Protein AF-A0A6J8EQ24-F1 (afdb_monomer_lite)

Structure (mmCIF, N/CA/C/O backbone):
data_AF-A0A6J8EQ24-F1
#
_entry.id   AF-A0A6J8EQ24-F1
#
loop_
_atom_site.group_PDB
_atom_site.id
_atom_site.type_symbol
_atom_site.label_atom_id
_atom_site.label_alt_id
_atom_site.label_comp_id
_atom_site.label_asym_id
_atom_site.label_entity_id
_atom_site.label_seq_id
_atom_site.pdbx_PDB_ins_code
_atom_site.Cartn_x
_atom_site.Cartn_y
_atom_site.Cartn_z
_atom_site.occupancy
_atom_site.B_iso_or_equiv
_atom_site.auth_seq_id
_atom_site.auth_comp_id
_atom_site.auth_asym_id
_atom_site.auth_atom_id
_atom_site.pdbx_PDB_model_num
ATOM 1 N N . MET A 1 1 ? -4.920 -24.943 -20.871 1.00 33.19 1 MET A N 1
ATOM 2 C CA . MET A 1 1 ? -4.300 -25.636 -22.020 1.00 33.19 1 MET A CA 1
ATOM 3 C C . MET A 1 1 ? -2.841 -25.217 -22.071 1.00 33.19 1 MET A C 1
ATOM 5 O O . MET A 1 1 ? -2.585 -24.051 -22.321 1.00 33.19 1 MET A O 1
ATOM 9 N N . LEU A 1 2 ? -1.901 -26.105 -21.746 1.00 40.16 2 LEU A N 1
ATOM 10 C CA . LEU A 1 2 ? -0.465 -25.834 -21.884 1.00 40.16 2 LEU A CA 1
ATOM 11 C C . LEU A 1 2 ? -0.019 -26.474 -23.201 1.00 40.16 2 LEU A C 1
ATOM 13 O O . LEU A 1 2 ? 0.035 -27.698 -23.292 1.00 40.16 2 LEU A O 1
ATOM 17 N N . GLN A 1 3 ? 0.206 -25.668 -24.241 1.00 38.47 3 GLN A N 1
ATOM 18 C CA . GLN A 1 3 ? 0.795 -26.163 -25.488 1.00 38.47 3 GLN A CA 1
ATOM 19 C C . GLN A 1 3 ? 2.318 -26.319 -25.328 1.00 38.47 3 GLN A C 1
ATOM 21 O O . GLN A 1 3 ? 2.949 -25.466 -24.698 1.00 38.47 3 GLN A O 1
ATOM 26 N N . PRO A 1 4 ? 2.934 -27.374 -25.892 1.00 58.78 4 PRO A N 1
ATOM 27 C CA . PRO A 1 4 ? 4.370 -27.580 -25.812 1.00 58.78 4 PRO A CA 1
ATOM 28 C C . PRO A 1 4 ? 5.065 -26.958 -27.029 1.00 58.78 4 PRO A C 1
ATOM 30 O O . PRO A 1 4 ? 4.951 -27.476 -28.134 1.00 58.78 4 PRO A O 1
ATOM 33 N N . SER A 1 5 ? 5.835 -25.884 -26.837 1.00 47.12 5 SER A N 1
ATOM 34 C CA . SER A 1 5 ? 6.881 -25.475 -27.790 1.00 47.12 5 SER A CA 1
ATOM 35 C C . SER A 1 5 ? 7.728 -24.331 -27.231 1.00 47.12 5 SER A C 1
ATOM 37 O O . SER A 1 5 ? 7.199 -23.263 -26.949 1.00 47.12 5 SER A O 1
ATOM 39 N N . LYS A 1 6 ? 9.043 -24.567 -27.089 1.00 60.28 6 LYS A N 1
ATOM 40 C CA . LYS A 1 6 ? 10.135 -23.580 -26.901 1.00 60.28 6 LYS A CA 1
ATOM 41 C C . LYS A 1 6 ? 9.727 -22.311 -26.116 1.00 60.28 6 LYS A C 1
ATOM 43 O O . LYS A 1 6 ? 9.686 -21.207 -26.652 1.00 60.28 6 LYS A O 1
ATOM 48 N N . VAL A 1 7 ? 9.394 -22.526 -24.843 1.00 67.31 7 VAL A N 1
ATOM 49 C CA . VAL A 1 7 ? 8.553 -21.635 -24.021 1.00 67.31 7 VAL A CA 1
ATOM 50 C C . VAL A 1 7 ? 9.284 -20.390 -23.495 1.00 67.31 7 VAL A C 1
ATOM 52 O O . VAL A 1 7 ? 8.620 -19.412 -23.165 1.00 67.31 7 VAL A O 1
ATOM 55 N N . LEU A 1 8 ? 10.624 -20.394 -23.447 1.00 83.44 8 LEU A N 1
ATOM 56 C CA . LEU A 1 8 ? 11.429 -19.291 -22.909 1.00 83.44 8 LEU A CA 1
ATOM 57 C C . LEU A 1 8 ? 12.605 -18.922 -23.828 1.00 83.44 8 LEU A C 1
ATOM 59 O O . LEU A 1 8 ? 13.195 -19.800 -24.464 1.00 83.44 8 LEU A O 1
ATOM 63 N N . VAL A 1 9 ? 12.951 -17.635 -23.884 1.00 88.56 9 VAL A N 1
ATOM 64 C CA . VAL A 1 9 ? 14.145 -17.097 -24.560 1.00 88.56 9 VAL A CA 1
ATOM 65 C C . VAL A 1 9 ? 15.126 -16.505 -23.548 1.00 88.56 9 VAL A C 1
ATOM 67 O O . VAL A 1 9 ? 14.734 -16.097 -22.457 1.00 88.56 9 VAL A O 1
ATOM 70 N N . HIS A 1 10 ? 16.414 -16.467 -23.897 1.00 89.44 10 HIS A N 1
ATOM 71 C CA . HIS A 1 10 ? 17.420 -15.818 -23.057 1.00 89.44 10 HIS A CA 1
ATOM 72 C C . HIS A 1 10 ? 17.226 -14.303 -23.044 1.00 89.44 10 HIS A C 1
ATOM 74 O O . HIS A 1 10 ? 16.841 -13.711 -24.051 1.00 89.44 10 HIS A O 1
ATOM 80 N N . TYR A 1 11 ? 17.533 -13.703 -21.898 1.00 91.69 11 TYR A N 1
ATOM 81 C CA . TYR A 1 11 ? 17.597 -12.259 -21.750 1.00 91.69 11 TYR A CA 1
ATOM 82 C C . TYR A 1 11 ? 18.723 -11.673 -22.612 1.00 91.69 11 TYR A C 1
ATOM 84 O O . TYR A 1 11 ? 19.864 -12.133 -22.542 1.00 91.69 11 TYR A O 1
ATOM 92 N N . ASP A 1 12 ? 18.398 -10.636 -23.375 1.00 91.62 12 ASP A N 1
ATOM 93 C CA . ASP A 1 12 ? 19.311 -9.873 -24.217 1.00 91.62 12 ASP A CA 1
ATOM 94 C C . ASP A 1 12 ? 19.125 -8.370 -23.932 1.00 91.62 12 ASP A C 1
ATOM 96 O O . ASP A 1 12 ? 18.061 -7.818 -24.222 1.00 91.62 12 ASP A O 1
ATOM 100 N N . PRO A 1 13 ? 20.133 -7.678 -23.370 1.00 91.31 13 PRO A N 1
ATOM 101 C CA . PRO A 1 13 ? 20.018 -6.269 -22.993 1.00 91.31 13 PRO A CA 1
ATOM 102 C C . PRO A 1 13 ? 19.886 -5.317 -24.191 1.00 91.31 13 PRO A C 1
ATOM 104 O O . PRO A 1 13 ? 19.574 -4.146 -23.994 1.00 91.31 13 PRO A O 1
ATOM 107 N N . SER A 1 14 ? 20.146 -5.785 -25.417 1.00 92.00 14 SER A N 1
ATOM 108 C CA . SER A 1 14 ? 19.991 -4.980 -26.634 1.00 92.00 14 SER A CA 1
ATOM 109 C C . SER A 1 14 ? 18.555 -4.943 -27.165 1.00 92.00 14 SER A C 1
ATOM 111 O O . SER A 1 14 ? 18.247 -4.138 -28.043 1.00 92.00 14 SER A O 1
ATOM 113 N N . ARG A 1 15 ? 17.671 -5.796 -26.633 1.00 89.12 15 ARG A N 1
ATOM 114 C CA . ARG A 1 15 ? 16.285 -5.943 -27.083 1.00 89.12 15 ARG A CA 1
ATOM 115 C C . ARG A 1 15 ? 15.315 -5.277 -26.119 1.00 89.12 15 ARG A C 1
ATOM 117 O O . ARG A 1 15 ? 15.529 -5.249 -24.909 1.00 89.12 15 ARG A O 1
ATOM 124 N N . GLU A 1 16 ? 14.199 -4.802 -26.657 1.00 93.31 16 GLU A N 1
ATOM 125 C CA . GLU A 1 16 ? 13.124 -4.217 -25.860 1.00 93.31 16 GLU A CA 1
ATOM 126 C C . GLU A 1 16 ? 12.495 -5.262 -24.922 1.00 93.31 16 GLU A C 1
ATOM 128 O O . GLU A 1 16 ? 12.319 -6.430 -25.290 1.00 93.31 16 GLU A O 1
ATOM 133 N N . LEU A 1 17 ? 12.163 -4.835 -23.701 1.00 93.50 17 LEU A N 1
ATOM 134 C CA . LEU A 1 17 ? 11.502 -5.645 -22.681 1.00 93.50 17 LEU A CA 1
ATOM 135 C C . LEU A 1 17 ? 10.050 -5.216 -22.519 1.00 93.50 17 LEU A C 1
ATOM 137 O O . LEU A 1 17 ? 9.746 -4.033 -22.395 1.00 93.50 17 LEU A O 1
ATOM 141 N N . ILE A 1 18 ? 9.169 -6.203 -22.420 1.00 92.38 18 ILE A N 1
ATOM 142 C CA . ILE A 1 18 ? 7.746 -6.017 -22.166 1.00 92.38 18 ILE A CA 1
ATOM 143 C C . ILE A 1 18 ? 7.387 -6.779 -20.905 1.00 92.38 18 ILE A C 1
ATOM 145 O O . ILE A 1 18 ? 7.621 -7.985 -20.803 1.00 92.38 18 ILE A O 1
ATOM 149 N N . LEU A 1 19 ? 6.791 -6.065 -19.956 1.00 92.50 19 LEU A N 1
ATOM 150 C CA . LEU A 1 19 ? 6.254 -6.635 -18.734 1.00 92.50 19 LEU A CA 1
ATOM 151 C C . LEU A 1 19 ? 4.727 -6.563 -18.784 1.00 92.50 19 LEU A C 1
ATOM 153 O O . LEU A 1 19 ? 4.149 -5.480 -18.729 1.00 92.50 19 LEU A O 1
ATOM 157 N N . ALA A 1 20 ? 4.082 -7.721 -18.882 1.00 91.81 20 ALA A N 1
ATOM 158 C CA . ALA A 1 20 ? 2.635 -7.841 -18.762 1.00 91.81 20 ALA A CA 1
ATOM 159 C C . ALA A 1 20 ? 2.293 -8.311 -17.346 1.00 91.81 20 ALA A C 1
ATOM 161 O O . ALA A 1 20 ? 2.776 -9.361 -16.929 1.00 91.81 20 ALA A O 1
ATOM 162 N N . CYS A 1 21 ? 1.466 -7.559 -16.620 1.00 90.69 21 CYS A N 1
ATOM 163 C CA . CYS A 1 21 ? 1.051 -7.882 -15.255 1.00 90.69 21 CYS A CA 1
ATOM 164 C C . CYS A 1 21 ? -0.470 -8.017 -15.174 1.00 90.69 21 CYS A C 1
ATOM 166 O O . CYS A 1 21 ? -1.187 -7.204 -15.753 1.00 90.69 21 CYS A O 1
ATOM 168 N N . ASP A 1 22 ? -0.943 -8.994 -14.405 1.00 90.31 22 ASP A N 1
ATOM 169 C CA . ASP A 1 22 ? -2.354 -9.150 -14.052 1.00 90.31 22 ASP A CA 1
ATOM 170 C C . ASP A 1 22 ? -2.504 -9.443 -12.551 1.00 90.31 22 ASP A C 1
ATOM 172 O O . ASP A 1 22 ? -1.631 -10.048 -11.916 1.00 90.31 22 ASP A O 1
ATOM 176 N N . ALA A 1 23 ? -3.607 -8.987 -11.965 1.00 85.81 23 ALA A N 1
ATOM 177 C CA . ALA A 1 23 ? -3.890 -9.099 -10.544 1.00 85.81 23 ALA A CA 1
ATOM 178 C C . ALA A 1 23 ? -5.353 -9.481 -10.311 1.00 85.81 23 ALA A C 1
ATOM 180 O O . ALA A 1 23 ? -6.278 -8.881 -10.848 1.00 85.81 23 ALA A O 1
ATOM 181 N N . SER A 1 24 ? -5.561 -10.459 -9.434 1.00 85.94 24 SER A N 1
ATOM 182 C CA . SER A 1 24 ? -6.882 -10.904 -8.990 1.00 85.94 24 SER A CA 1
ATOM 183 C C . SER A 1 24 ? -7.031 -10.735 -7.479 1.00 85.94 24 SER A C 1
ATOM 185 O O . SER A 1 24 ? -6.076 -10.431 -6.769 1.00 85.94 24 SER A O 1
ATOM 187 N N . THR A 1 25 ? -8.218 -11.022 -6.946 1.00 81.00 25 THR A N 1
ATOM 188 C CA . THR A 1 25 ? -8.455 -11.086 -5.491 1.00 81.00 25 THR A CA 1
ATOM 189 C C . THR A 1 25 ? -7.660 -12.194 -4.789 1.00 81.00 25 THR A C 1
ATOM 191 O O . THR A 1 25 ? -7.588 -12.220 -3.558 1.00 81.00 25 THR A O 1
ATOM 194 N N . TYR A 1 26 ? -7.072 -13.123 -5.548 1.00 84.00 26 TYR A N 1
ATOM 195 C CA . TYR A 1 26 ? -6.325 -14.259 -5.022 1.00 84.00 26 TYR A CA 1
ATOM 196 C C . TYR A 1 26 ? -4.808 -14.087 -5.141 1.00 84.00 26 TYR A C 1
ATOM 198 O O . TYR A 1 26 ? -4.078 -14.394 -4.199 1.00 84.00 26 TYR A O 1
ATOM 206 N N . GLY A 1 27 ? -4.325 -13.611 -6.284 1.00 88.31 27 GLY A N 1
ATOM 207 C CA . GLY A 1 27 ? -2.906 -13.609 -6.621 1.00 88.31 27 GLY A CA 1
ATOM 208 C C . GLY A 1 27 ? -2.568 -12.616 -7.721 1.00 88.31 27 GLY A C 1
ATOM 209 O O . GLY A 1 27 ? -3.450 -12.142 -8.439 1.00 88.31 27 GLY A O 1
ATOM 210 N N . ILE A 1 28 ? -1.275 -12.346 -7.843 1.00 91.94 28 ILE A N 1
ATOM 211 C CA . ILE A 1 28 ? -0.669 -11.539 -8.899 1.00 91.94 28 ILE A CA 1
ATOM 212 C C . ILE A 1 28 ? 0.162 -12.431 -9.817 1.00 91.94 28 ILE A C 1
ATOM 214 O O . ILE A 1 28 ? 0.738 -13.436 -9.385 1.00 91.94 28 ILE A O 1
ATOM 218 N N . GLY A 1 29 ? 0.227 -12.061 -11.088 1.00 93.81 29 GLY A N 1
ATOM 219 C CA . GLY A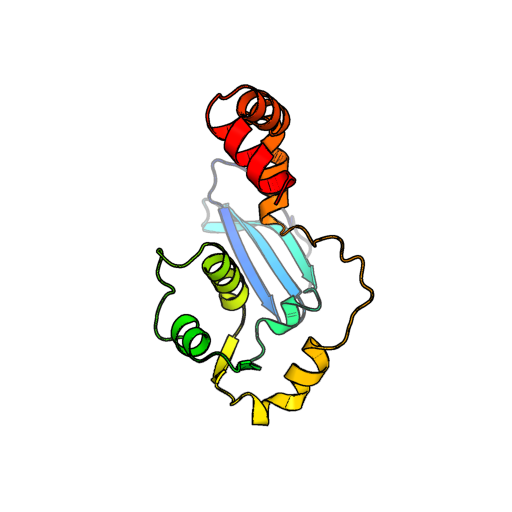 1 29 ? 1.050 -12.709 -12.097 1.00 93.81 29 GLY A CA 1
ATOM 220 C C . GLY A 1 29 ? 1.714 -11.673 -12.990 1.00 93.81 29 GLY A C 1
ATOM 221 O O . GLY A 1 29 ? 1.137 -10.624 -13.262 1.00 93.81 29 GLY A O 1
ATOM 222 N N . ALA A 1 30 ? 2.926 -11.965 -13.446 1.00 93.88 30 ALA A N 1
ATOM 223 C CA . ALA A 1 30 ? 3.583 -11.176 -14.469 1.00 93.88 30 ALA A CA 1
ATOM 224 C C . ALA A 1 30 ? 4.374 -12.053 -15.442 1.00 93.88 30 ALA A C 1
ATOM 226 O O . ALA A 1 30 ? 4.915 -13.101 -15.077 1.00 93.88 30 ALA A O 1
ATOM 227 N N . VAL A 1 31 ? 4.441 -11.600 -16.688 1.00 94.00 31 VAL A N 1
ATOM 228 C CA . VAL A 1 31 ? 5.204 -12.211 -17.773 1.00 94.00 31 VAL A CA 1
ATOM 229 C C . VAL A 1 31 ? 6.183 -11.179 -18.297 1.00 94.00 31 VAL A C 1
ATOM 231 O O . VAL A 1 31 ? 5.777 -10.106 -18.743 1.00 94.00 31 VAL A O 1
ATOM 234 N N . LEU A 1 32 ? 7.468 -11.515 -18.258 1.00 93.88 32 LEU A N 1
ATOM 235 C CA . LEU A 1 32 ? 8.520 -10.726 -18.881 1.00 93.88 32 LEU A CA 1
ATOM 236 C C . LEU A 1 32 ? 8.829 -11.322 -20.254 1.00 93.88 32 LEU A C 1
ATOM 238 O O . LEU A 1 32 ? 9.066 -12.526 -20.351 1.00 93.88 32 LEU A O 1
ATOM 242 N N . SER A 1 33 ? 8.841 -10.499 -21.301 1.00 94.19 33 SER A N 1
ATOM 243 C CA . SER A 1 33 ? 9.067 -10.916 -22.690 1.00 94.19 33 SER A CA 1
ATOM 244 C C . SER A 1 33 ? 9.982 -9.947 -23.438 1.00 94.19 33 SER A C 1
ATOM 246 O O . SER A 1 33 ? 10.073 -8.779 -23.072 1.00 94.19 33 SER A O 1
ATOM 248 N N . HIS A 1 34 ? 10.625 -10.419 -24.504 1.00 94.81 34 HIS A N 1
ATOM 249 C CA . HIS A 1 34 ? 11.254 -9.571 -25.515 1.00 94.81 34 HIS A CA 1
ATOM 250 C C . HIS A 1 34 ? 10.296 -9.291 -26.667 1.00 94.81 34 HIS A C 1
ATOM 252 O O . HIS A 1 34 ? 9.638 -10.223 -27.135 1.00 94.81 34 HIS A O 1
ATOM 258 N N . ARG A 1 35 ? 10.300 -8.051 -27.170 1.00 93.50 35 ARG A N 1
ATOM 259 C CA . ARG A 1 35 ? 9.785 -7.750 -28.512 1.00 93.50 35 ARG A CA 1
ATOM 260 C C . ARG A 1 35 ? 10.850 -8.163 -29.523 1.00 93.50 35 ARG A C 1
ATOM 262 O O . ARG A 1 35 ? 11.985 -7.696 -29.458 1.00 93.50 35 ARG A O 1
ATOM 269 N N . MET A 1 36 ? 10.507 -9.072 -30.423 1.00 88.75 36 MET A N 1
ATOM 270 C CA . MET A 1 36 ? 11.401 -9.525 -31.487 1.00 88.75 36 MET A CA 1
ATOM 271 C C . MET A 1 36 ? 11.280 -8.615 -32.717 1.00 88.75 36 MET A C 1
ATOM 273 O O . MET A 1 36 ? 10.284 -7.911 -32.879 1.00 88.75 36 MET A O 1
ATOM 277 N N . ASP A 1 37 ? 12.265 -8.669 -33.617 1.00 88.00 37 ASP A N 1
ATOM 278 C CA . ASP A 1 37 ? 12.277 -7.866 -34.854 1.00 88.00 37 ASP A CA 1
ATOM 279 C C . ASP A 1 37 ? 11.100 -8.195 -35.795 1.00 88.00 37 ASP A C 1
ATOM 281 O O . ASP A 1 37 ? 10.695 -7.371 -36.610 1.00 88.00 37 ASP A O 1
ATOM 285 N N . ASP A 1 38 ? 10.520 -9.394 -35.663 1.00 87.44 38 ASP A N 1
ATOM 286 C CA . ASP A 1 38 ? 9.311 -9.830 -36.375 1.00 87.44 38 ASP A CA 1
ATOM 287 C C . ASP A 1 38 ? 8.001 -9.316 -35.734 1.00 87.44 38 ASP A C 1
ATOM 289 O O . ASP A 1 38 ? 6.908 -9.651 -36.192 1.00 87.44 38 ASP A O 1
ATOM 293 N N . GLY A 1 39 ? 8.100 -8.509 -34.670 1.00 84.94 39 GLY A N 1
ATOM 294 C CA . GLY A 1 39 ? 6.981 -7.955 -33.908 1.00 84.94 39 GLY A CA 1
ATOM 295 C C . GLY A 1 39 ? 6.378 -8.907 -32.868 1.00 84.94 39 GLY A C 1
ATOM 296 O O . GLY A 1 39 ? 5.510 -8.487 -32.094 1.00 84.94 39 GLY A O 1
ATOM 297 N N . THR A 1 40 ? 6.824 -10.166 -32.810 1.00 87.69 40 THR A N 1
ATOM 298 C CA . THR A 1 40 ? 6.307 -11.156 -31.857 1.00 87.69 40 THR A CA 1
ATOM 299 C C . THR A 1 40 ? 6.895 -10.974 -30.461 1.00 87.69 40 THR A C 1
ATOM 301 O O . THR A 1 40 ? 8.040 -10.552 -30.296 1.00 87.69 40 THR A O 1
ATOM 304 N N . ASP A 1 41 ? 6.109 -11.332 -29.443 1.00 90.19 41 ASP A N 1
ATOM 305 C CA . ASP A 1 41 ? 6.556 -11.321 -28.051 1.00 90.19 41 ASP A CA 1
ATOM 306 C C . ASP A 1 41 ? 7.031 -12.707 -27.629 1.00 90.19 41 ASP A C 1
ATOM 308 O O . ASP A 1 41 ? 6.317 -13.706 -27.764 1.00 90.19 41 ASP A O 1
ATOM 312 N N . ARG A 1 42 ? 8.259 -12.778 -27.111 1.00 89.94 42 ARG A N 1
ATOM 313 C CA . ARG A 1 42 ? 8.880 -14.029 -26.666 1.00 89.94 42 ARG A CA 1
ATOM 314 C C . ARG A 1 42 ? 9.221 -13.958 -25.192 1.00 89.94 42 ARG A C 1
ATOM 316 O O . ARG A 1 42 ? 10.047 -13.154 -24.775 1.00 89.94 42 ARG A O 1
ATOM 323 N N . SER A 1 43 ? 8.590 -14.820 -24.406 1.00 91.12 43 SER A N 1
ATOM 324 C CA . SER A 1 43 ? 8.716 -14.805 -22.951 1.00 91.12 43 SER A CA 1
ATOM 325 C C . SER A 1 43 ? 10.120 -15.182 -22.4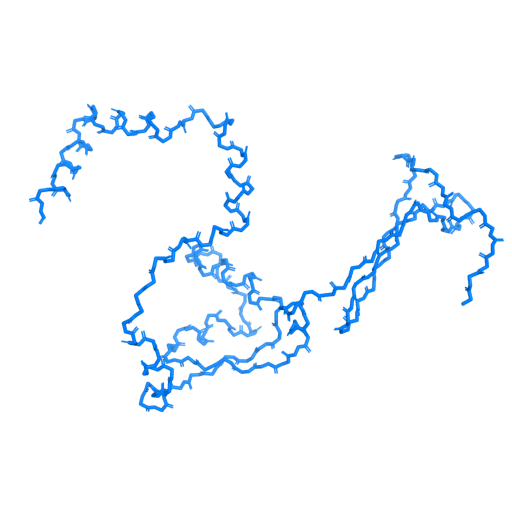89 1.00 91.12 43 SER A C 1
ATOM 327 O O . SER A 1 43 ? 10.698 -16.159 -22.949 1.00 91.12 43 SER A O 1
ATOM 329 N N . ILE A 1 44 ? 10.651 -14.409 -21.553 1.00 92.56 44 ILE A N 1
ATOM 330 C CA . ILE A 1 44 ? 11.922 -14.631 -20.858 1.00 92.56 44 ILE A CA 1
ATOM 331 C C . ILE A 1 44 ? 11.662 -15.357 -19.539 1.00 92.56 44 ILE A C 1
ATOM 333 O O . ILE A 1 44 ? 12.418 -16.242 -19.144 1.00 92.56 44 ILE A O 1
ATOM 337 N N . GLY A 1 45 ? 10.565 -15.009 -18.862 1.00 89.31 45 GLY A N 1
ATOM 338 C CA . GLY A 1 45 ? 10.204 -15.595 -17.581 1.00 89.31 45 GLY A CA 1
ATOM 339 C C . GLY A 1 45 ? 8.786 -15.252 -17.145 1.00 89.31 45 GLY A C 1
ATOM 340 O O . GLY A 1 45 ? 8.179 -14.288 -17.613 1.00 89.31 45 GLY A O 1
ATOM 341 N N . TYR A 1 46 ? 8.282 -16.059 -16.217 1.00 91.81 46 TYR A N 1
ATOM 342 C CA . TYR A 1 46 ? 6.969 -15.911 -15.601 1.00 91.81 46 TYR A CA 1
ATOM 343 C C . TYR A 1 46 ? 7.149 -15.825 -14.089 1.00 91.81 46 TYR A C 1
ATOM 345 O O . TYR A 1 46 ? 7.948 -16.567 -13.516 1.00 91.81 46 TYR A O 1
ATOM 353 N N . VAL A 1 47 ? 6.381 -14.961 -13.437 1.00 91.19 47 VAL A N 1
ATOM 354 C CA . VAL A 1 47 ? 6.296 -14.897 -11.978 1.00 91.19 47 VAL A CA 1
ATOM 355 C C . VAL A 1 47 ? 4.834 -14.885 -11.564 1.00 91.19 47 VAL A C 1
ATOM 357 O O . VAL A 1 47 ? 4.000 -14.239 -12.190 1.00 91.19 47 VAL A O 1
ATOM 360 N N . SER A 1 48 ? 4.505 -15.614 -10.504 1.00 93.19 48 SER A N 1
ATOM 361 C CA . SER A 1 48 ? 3.190 -15.541 -9.878 1.00 93.19 48 SER A CA 1
ATOM 362 C C . SER A 1 48 ? 3.323 -15.705 -8.374 1.00 93.19 48 SER A C 1
ATOM 364 O O . SER A 1 48 ? 4.184 -16.443 -7.894 1.00 93.19 48 SER A O 1
ATOM 366 N N . ARG A 1 49 ? 2.484 -14.986 -7.628 1.00 91.06 49 ARG A N 1
ATOM 367 C CA . ARG A 1 49 ? 2.456 -15.022 -6.168 1.00 91.06 49 ARG A CA 1
ATOM 368 C C . ARG A 1 49 ? 1.026 -14.879 -5.666 1.00 91.06 49 ARG A C 1
ATOM 370 O O . ARG A 1 49 ? 0.282 -14.009 -6.114 1.00 91.06 49 ARG A O 1
ATOM 377 N N . THR A 1 50 ? 0.662 -15.693 -4.684 1.00 91.12 50 THR A N 1
ATOM 378 C CA . THR A 1 50 ? -0.594 -15.532 -3.944 1.00 91.12 50 THR A CA 1
ATOM 379 C C . THR A 1 50 ? -0.520 -14.298 -3.048 1.00 91.12 50 THR A C 1
ATOM 381 O O . THR A 1 50 ? 0.483 -14.073 -2.367 1.00 91.12 50 THR A O 1
ATOM 384 N N . LEU A 1 51 ? -1.592 -13.507 -3.028 1.00 86.38 51 LEU A N 1
ATOM 385 C CA . LEU A 1 51 ? -1.682 -12.317 -2.190 1.00 86.38 51 LEU A CA 1
ATOM 386 C C . LEU A 1 51 ? -1.631 -12.689 -0.704 1.00 86.38 51 LEU A C 1
ATOM 388 O O . LEU A 1 51 ? -2.323 -13.609 -0.248 1.00 86.38 51 LEU A O 1
ATOM 392 N N . ALA A 1 52 ? -0.849 -11.930 0.062 1.00 86.31 52 ALA A N 1
ATOM 393 C CA . ALA A 1 52 ? -0.841 -11.999 1.513 1.00 86.31 52 ALA A CA 1
ATOM 394 C C . ALA A 1 52 ? -2.210 -11.565 2.073 1.00 86.31 52 ALA A C 1
ATOM 396 O O . ALA A 1 52 ? -2.945 -10.820 1.417 1.00 86.31 52 ALA A O 1
ATOM 397 N N . PRO A 1 53 ? -2.578 -11.983 3.299 1.00 82.81 53 PRO A N 1
ATOM 398 C CA . PRO A 1 53 ? -3.873 -11.635 3.887 1.00 82.81 53 PRO A CA 1
ATOM 399 C C . PRO A 1 53 ? -4.171 -10.129 3.905 1.00 82.81 53 PRO A C 1
ATOM 401 O O . PRO A 1 53 ? -5.315 -9.739 3.688 1.00 82.81 53 PRO A O 1
ATOM 404 N N . ALA A 1 54 ? -3.150 -9.289 4.116 1.00 81.44 54 ALA A N 1
ATOM 405 C CA . ALA A 1 54 ? -3.283 -7.834 4.061 1.00 81.44 54 ALA A CA 1
ATOM 406 C C . ALA A 1 54 ? -3.570 -7.328 2.635 1.00 81.44 54 ALA A C 1
ATOM 408 O O . ALA A 1 54 ? -4.490 -6.538 2.441 1.00 81.44 54 ALA A O 1
ATOM 409 N N . GLU A 1 55 ? -2.850 -7.843 1.634 1.00 80.88 55 GLU A N 1
ATOM 410 C CA . GLU A 1 55 ? -2.964 -7.417 0.231 1.00 80.88 55 GLU A CA 1
ATOM 411 C C . GLU A 1 55 ? -4.326 -7.768 -0.382 1.00 80.88 55 GLU A C 1
ATOM 413 O O . GLU A 1 55 ? -4.848 -7.040 -1.224 1.00 80.88 55 GLU A O 1
ATOM 418 N N . LYS A 1 56 ? -4.971 -8.841 0.095 1.00 82.25 56 LYS A N 1
ATOM 419 C CA . LYS A 1 56 ? -6.347 -9.192 -0.301 1.00 82.25 56 LYS A CA 1
ATOM 420 C C . LYS A 1 56 ? -7.372 -8.101 0.029 1.00 82.25 56 LYS A C 1
ATOM 422 O O . LYS A 1 56 ? -8.467 -8.107 -0.533 1.00 82.25 56 LYS A O 1
ATOM 427 N N . ASN A 1 57 ? -7.047 -7.181 0.937 1.00 80.38 57 ASN A N 1
ATOM 428 C CA . ASN A 1 57 ? -7.933 -6.087 1.323 1.00 80.38 57 ASN A CA 1
ATOM 429 C C . ASN A 1 57 ? -7.703 -4.797 0.525 1.00 80.38 57 ASN A C 1
ATOM 431 O O . ASN A 1 57 ? -8.496 -3.876 0.694 1.00 80.38 57 ASN A O 1
ATOM 435 N N . TYR A 1 58 ? -6.694 -4.718 -0.355 1.00 80.44 58 TYR A N 1
ATOM 436 C CA . TYR A 1 58 ? -6.435 -3.504 -1.146 1.00 80.44 58 TYR A CA 1
ATOM 437 C C . TYR A 1 58 ? -7.646 -3.080 -1.987 1.00 80.44 58 TYR A C 1
ATOM 439 O O . TYR A 1 58 ? -7.961 -1.897 -2.061 1.00 80.44 58 TYR A O 1
ATOM 447 N N . ASN A 1 59 ? -8.394 -4.046 -2.529 1.00 73.38 59 ASN A N 1
ATOM 448 C CA . ASN A 1 59 ? -9.552 -3.790 -3.390 1.00 73.38 59 ASN A CA 1
ATOM 449 C C . ASN A 1 59 ? -10.907 -3.835 -2.651 1.00 73.38 59 ASN A C 1
ATOM 451 O O . ASN A 1 59 ? -11.946 -4.108 -3.254 1.00 73.38 59 ASN A O 1
ATOM 455 N N . ARG A 1 60 ? -10.918 -3.665 -1.320 1.00 82.25 60 ARG A N 1
ATOM 456 C CA . ARG A 1 60 ? -12.153 -3.643 -0.520 1.00 82.25 60 ARG A CA 1
ATOM 457 C C . ARG A 1 60 ? -12.384 -2.249 0.033 1.00 82.25 60 ARG A C 1
ATOM 459 O O . ARG A 1 60 ? -11.596 -1.784 0.844 1.00 82.25 60 ARG A O 1
ATOM 466 N N . LYS A 1 61 ? -13.521 -1.641 -0.313 1.00 86.94 61 LYS A N 1
ATOM 467 C CA . LYS A 1 61 ? -13.930 -0.358 0.267 1.00 86.94 61 LYS A CA 1
ATOM 468 C C . LYS A 1 61 ? -14.235 -0.507 1.752 1.00 86.94 61 LYS A C 1
ATOM 470 O O . LYS A 1 61 ? -15.113 -1.288 2.126 1.00 86.94 61 LYS A O 1
ATOM 475 N N . PHE A 1 62 ? -13.569 0.276 2.593 1.00 88.62 62 PHE A N 1
ATOM 476 C CA . PHE A 1 62 ? -13.887 0.358 4.020 1.00 88.62 62 PHE A CA 1
ATOM 477 C C . PHE A 1 62 ? -13.987 1.804 4.512 1.00 88.62 62 PHE A C 1
ATOM 479 O O . PHE A 1 62 ? -13.552 2.750 3.858 1.00 88.62 62 PHE A O 1
ATOM 486 N N . LYS A 1 63 ? -14.613 1.989 5.680 1.00 90.56 63 LYS A N 1
ATOM 487 C CA . LYS A 1 63 ? -14.742 3.302 6.321 1.00 90.56 63 LYS A CA 1
ATOM 488 C C . LYS A 1 63 ? -13.825 3.394 7.530 1.00 90.56 63 LYS A C 1
ATOM 490 O O . LYS A 1 63 ? -13.875 2.531 8.403 1.00 90.56 63 LYS A O 1
ATOM 495 N N . ILE A 1 64 ? -13.038 4.461 7.598 1.00 89.88 64 ILE A N 1
ATOM 496 C CA . ILE A 1 64 ? -12.210 4.790 8.757 1.00 89.88 64 ILE A CA 1
ATOM 497 C C . ILE A 1 64 ? -12.978 5.795 9.607 1.00 89.88 64 ILE A C 1
ATOM 499 O O . ILE A 1 64 ? -13.307 6.881 9.134 1.00 89.88 64 ILE A O 1
ATOM 503 N N . PHE A 1 65 ? -13.241 5.451 10.865 1.00 90.69 65 PHE A N 1
ATOM 504 C CA . PHE A 1 65 ? -13.790 6.392 11.836 1.00 90.69 65 PHE A CA 1
ATOM 505 C C . PHE A 1 65 ? -12.662 6.974 12.680 1.00 90.69 65 PHE A C 1
ATOM 507 O O . PHE A 1 65 ? -11.885 6.231 13.276 1.00 90.69 65 PHE A O 1
ATOM 514 N N . THR A 1 66 ? -12.581 8.300 12.737 1.00 89.56 66 THR A N 1
ATOM 515 C CA . THR A 1 66 ? -11.602 9.016 13.561 1.00 89.56 66 THR A CA 1
ATOM 516 C C . THR A 1 66 ? -12.287 10.073 14.410 1.00 89.56 66 THR A C 1
ATOM 518 O O . THR A 1 66 ? -13.220 10.740 13.969 1.00 89.56 66 THR A O 1
ATOM 521 N N . ASP A 1 67 ? -11.796 10.261 15.623 1.00 88.25 67 ASP A N 1
ATOM 522 C CA . ASP A 1 67 ? -12.137 11.372 16.505 1.00 88.25 67 ASP A CA 1
ATOM 523 C C . ASP A 1 67 ? -11.295 12.630 16.224 1.00 88.25 67 ASP A C 1
ATOM 525 O O . ASP A 1 67 ? -11.429 13.639 16.919 1.00 88.25 67 ASP A O 1
ATOM 529 N N . HIS A 1 68 ? -10.470 12.620 15.170 1.00 83.69 68 HIS A N 1
ATOM 530 C CA . HIS A 1 68 ? -9.568 13.717 14.843 1.00 83.69 68 HIS A CA 1
ATOM 531 C C . HIS A 1 68 ? -9.942 14.413 13.523 1.00 83.69 68 HIS A C 1
ATOM 533 O O . HIS A 1 68 ? -9.562 13.990 12.429 1.00 83.69 68 HIS A O 1
ATOM 539 N N . LYS A 1 69 ? -10.656 15.547 13.622 1.00 83.62 69 LYS A N 1
ATOM 540 C CA . LYS A 1 69 ? -11.132 16.338 12.463 1.00 83.62 69 LYS A CA 1
ATOM 541 C C . LYS A 1 69 ? -10.033 16.706 11.449 1.00 83.62 69 LYS A C 1
ATOM 543 O O . LYS A 1 69 ? -10.294 16.581 10.254 1.00 83.62 69 LYS A O 1
ATOM 548 N N . PRO A 1 70 ? -8.811 17.106 11.856 1.00 82.00 70 PRO A N 1
ATOM 549 C CA . PRO A 1 70 ? -7.747 17.399 10.895 1.00 82.00 70 PRO A CA 1
ATOM 550 C C . PRO A 1 70 ? -7.355 16.217 9.998 1.00 82.00 70 PRO A C 1
ATOM 552 O O . PRO A 1 70 ? -6.987 16.438 8.849 1.00 82.00 70 PRO A O 1
ATOM 555 N N . LEU A 1 71 ? -7.464 14.969 10.481 1.00 81.44 71 LEU A N 1
ATOM 556 C CA . LEU A 1 71 ? -7.125 13.790 9.670 1.00 81.44 71 LEU A CA 1
ATOM 557 C C . LEU A 1 71 ? -8.125 13.588 8.534 1.00 81.44 71 LEU A C 1
ATOM 559 O O . LEU A 1 71 ? -7.726 13.199 7.442 1.00 81.44 71 LEU A O 1
ATOM 563 N N . VAL A 1 72 ? -9.398 13.925 8.766 1.00 85.38 72 VAL A N 1
ATOM 564 C CA . VAL A 1 72 ? -10.430 13.902 7.722 1.00 85.38 72 VAL A CA 1
ATOM 565 C C . VAL A 1 72 ? -10.083 14.871 6.600 1.00 85.38 72 VAL A C 1
ATOM 567 O O . VAL A 1 72 ? -10.245 14.529 5.439 1.00 85.38 72 VAL A O 1
ATOM 570 N N . GLY A 1 73 ? -9.575 16.063 6.929 1.00 80.75 73 GLY A N 1
ATOM 571 C CA . GLY A 1 73 ? -9.152 17.042 5.925 1.00 80.75 73 GLY A CA 1
ATOM 572 C C . GLY A 1 73 ? -7.863 16.659 5.195 1.00 80.75 73 GLY A C 1
ATOM 573 O O . GLY A 1 73 ? -7.721 16.976 4.017 1.00 80.75 73 GLY A O 1
ATOM 574 N N . LEU A 1 74 ? -6.937 15.987 5.884 1.00 79.44 74 LEU A N 1
ATOM 575 C CA . LEU A 1 74 ? -5.622 15.623 5.353 1.00 79.44 74 LEU A CA 1
ATOM 576 C C . LEU A 1 74 ? -5.664 14.416 4.409 1.00 79.44 74 LEU A C 1
ATOM 578 O O . LEU A 1 74 ? -4.950 14.404 3.415 1.00 79.44 74 LEU A O 1
ATOM 582 N N . PHE A 1 75 ? -6.480 13.412 4.729 1.00 78.25 75 PHE A N 1
ATOM 583 C CA . PHE A 1 75 ? -6.558 12.144 3.996 1.00 78.25 75 PHE A CA 1
ATOM 584 C C . PHE A 1 75 ? -7.800 12.043 3.100 1.00 78.25 75 PHE A C 1
ATOM 586 O O . PHE A 1 75 ? -8.206 10.938 2.744 1.00 78.25 75 PHE A O 1
ATOM 593 N N . ASN A 1 76 ? -8.426 13.175 2.770 1.00 74.94 76 ASN A N 1
ATOM 594 C CA . ASN A 1 76 ? -9.566 13.202 1.861 1.00 74.94 76 ASN A CA 1
ATOM 595 C C . ASN A 1 76 ? -9.108 13.032 0.406 1.00 74.94 76 ASN A C 1
ATOM 597 O O . ASN A 1 76 ? -8.105 13.617 0.003 1.00 74.94 76 ASN A O 1
ATOM 601 N N . GLU A 1 77 ? -9.903 12.328 -0.398 1.00 64.38 77 GLU A N 1
ATOM 602 C CA . GLU A 1 77 ? -9.622 11.985 -1.803 1.00 64.38 77 GLU A CA 1
ATOM 603 C C . GLU A 1 77 ? -9.383 13.214 -2.707 1.00 64.38 77 GLU A C 1
ATOM 605 O O . GLU A 1 77 ? -8.806 13.109 -3.783 1.00 64.38 77 GLU A O 1
ATOM 610 N N . ILE A 1 78 ? -9.810 14.401 -2.267 1.00 60.28 78 ILE A N 1
ATOM 611 C CA . ILE A 1 78 ? -9.854 15.622 -3.083 1.00 60.28 78 ILE A CA 1
ATOM 612 C C . ILE A 1 78 ? -8.522 16.393 -3.069 1.00 60.28 78 ILE A C 1
ATOM 614 O O . ILE A 1 78 ? -8.283 17.208 -3.960 1.00 60.28 78 ILE A O 1
ATOM 618 N N . LYS A 1 79 ? -7.648 16.193 -2.070 1.00 64.12 79 LYS A N 1
ATOM 619 C CA . LYS A 1 79 ? -6.407 16.979 -1.950 1.00 64.12 79 LYS A CA 1
ATOM 620 C C . LYS A 1 79 ? -5.179 16.084 -1.796 1.00 64.12 79 LYS A C 1
ATOM 622 O O . LYS A 1 79 ? -5.116 15.330 -0.828 1.00 64.12 79 LYS A O 1
ATOM 627 N N . PRO A 1 80 ? -4.171 16.207 -2.682 1.00 64.06 80 PRO A N 1
ATOM 628 C CA . PRO A 1 80 ? -2.889 15.563 -2.453 1.00 64.06 80 PRO A CA 1
ATOM 629 C C . PRO A 1 80 ? -2.280 16.105 -1.160 1.00 64.06 80 PRO A C 1
ATOM 631 O O . PRO A 1 80 ? -2.403 17.292 -0.835 1.00 64.06 80 PRO A O 1
ATOM 634 N N . ILE A 1 81 ? -1.636 15.222 -0.404 1.00 69.75 81 ILE A N 1
ATOM 635 C CA . ILE A 1 81 ? -1.074 15.576 0.896 1.00 69.75 81 ILE A CA 1
ATOM 636 C C . ILE A 1 81 ? 0.051 16.595 0.691 1.00 69.75 81 ILE A C 1
ATOM 638 O O . ILE A 1 81 ? 0.903 16.389 -0.177 1.00 69.75 81 ILE A O 1
ATOM 642 N N . PRO A 1 82 ? 0.075 17.705 1.453 1.00 71.06 82 PRO A N 1
ATOM 643 C CA . PRO A 1 82 ? 1.090 18.731 1.274 1.00 71.06 82 PRO A CA 1
ATOM 644 C C . PRO A 1 82 ? 2.495 18.138 1.413 1.00 71.06 82 PRO A C 1
ATOM 646 O O . PRO A 1 82 ? 2.788 17.452 2.392 1.00 71.06 82 PRO A O 1
ATOM 649 N N . VAL A 1 83 ? 3.400 18.461 0.487 1.00 67.31 83 VAL A N 1
ATOM 650 C CA . VAL A 1 83 ? 4.814 18.027 0.542 1.00 67.31 83 VAL A CA 1
ATOM 651 C C . VAL A 1 83 ? 5.531 18.580 1.788 1.00 67.31 83 VAL A C 1
ATOM 653 O O . VAL A 1 83 ? 6.536 18.039 2.231 1.00 67.31 83 VAL A O 1
ATOM 656 N N . MET A 1 84 ? 4.973 19.619 2.416 1.00 73.62 84 MET A N 1
ATOM 657 C CA . MET A 1 84 ? 5.437 20.169 3.696 1.00 73.62 84 MET A CA 1
ATOM 658 C C . MET A 1 84 ? 4.872 19.444 4.934 1.00 73.62 84 MET A C 1
ATOM 660 O O . MET A 1 84 ? 5.188 19.823 6.060 1.00 73.62 84 MET A O 1
ATOM 664 N N . ALA A 1 85 ? 4.008 18.436 4.768 1.00 73.69 85 ALA A N 1
ATOM 665 C CA . ALA A 1 85 ? 3.489 17.655 5.886 1.00 73.69 85 ALA A CA 1
ATOM 666 C C . ALA A 1 85 ? 4.616 16.878 6.582 1.00 73.69 85 ALA A C 1
ATOM 668 O O . ALA A 1 85 ? 5.600 16.484 5.961 1.00 73.69 85 ALA A O 1
ATOM 669 N N . ALA A 1 86 ? 4.458 16.619 7.882 1.00 79.38 86 ALA A N 1
ATOM 670 C CA . ALA A 1 86 ? 5.440 15.853 8.642 1.00 79.38 86 ALA A CA 1
ATOM 671 C C . ALA A 1 86 ? 5.735 14.500 7.967 1.00 79.38 86 ALA A C 1
ATOM 673 O O . ALA A 1 86 ? 4.808 13.806 7.549 1.00 79.38 86 ALA A O 1
ATOM 674 N N . ALA A 1 87 ? 7.005 14.077 7.945 1.00 79.06 87 ALA A N 1
ATOM 675 C CA . ALA A 1 87 ? 7.440 12.836 7.288 1.00 79.06 87 ALA A CA 1
ATOM 676 C C . ALA A 1 87 ? 6.630 11.599 7.723 1.00 79.06 87 ALA A C 1
ATOM 678 O O . ALA A 1 87 ? 6.378 10.688 6.940 1.00 79.06 87 ALA A O 1
ATOM 679 N N . ARG A 1 88 ? 6.158 11.577 8.978 1.00 79.19 88 ARG A N 1
ATOM 680 C CA . ARG A 1 88 ? 5.257 10.530 9.475 1.00 79.19 88 ARG A CA 1
ATOM 681 C C . ARG A 1 88 ? 3.941 10.483 8.693 1.00 79.19 88 ARG A C 1
ATOM 683 O O . ARG A 1 88 ? 3.516 9.400 8.320 1.00 79.19 88 ARG A O 1
ATOM 690 N N . LEU A 1 89 ? 3.310 11.629 8.443 1.00 80.56 89 LEU A N 1
ATOM 691 C CA . LEU A 1 89 ? 2.048 11.716 7.704 1.00 80.56 89 LEU A CA 1
ATOM 692 C C . LEU A 1 89 ? 2.224 11.302 6.244 1.00 80.56 89 LEU A C 1
ATOM 694 O O . LEU A 1 89 ? 1.358 10.622 5.715 1.00 80.56 89 LEU A O 1
ATOM 698 N N . GLN A 1 90 ? 3.357 11.644 5.630 1.00 81.00 90 GLN A N 1
ATOM 699 C CA . GLN A 1 90 ? 3.689 11.231 4.263 1.00 81.00 90 GLN A CA 1
ATOM 700 C C . GLN A 1 90 ? 3.873 9.714 4.137 1.00 81.00 90 GLN A C 1
ATOM 702 O O . GLN A 1 90 ? 3.401 9.115 3.178 1.00 81.00 90 GLN A O 1
ATOM 707 N N . ARG A 1 91 ? 4.491 9.061 5.127 1.00 81.75 91 ARG A N 1
ATOM 708 C CA . ARG A 1 91 ? 4.579 7.591 5.133 1.00 81.75 91 ARG A CA 1
ATOM 709 C C . ARG A 1 91 ? 3.203 6.942 5.236 1.00 81.75 91 ARG A C 1
ATOM 711 O O . ARG A 1 91 ? 2.866 6.072 4.438 1.00 81.75 91 ARG A O 1
ATOM 718 N N . TRP A 1 92 ? 2.381 7.414 6.175 1.00 83.06 92 TRP A N 1
ATOM 719 C CA . TRP A 1 92 ? 1.004 6.934 6.308 1.00 83.06 92 TRP A CA 1
ATOM 720 C C . TRP A 1 92 ? 0.174 7.211 5.051 1.00 83.06 92 TRP A C 1
ATOM 722 O O . TRP A 1 92 ? -0.612 6.358 4.664 1.00 83.06 92 TRP A O 1
ATOM 732 N N . ALA A 1 93 ? 0.392 8.341 4.377 1.00 83.38 93 ALA A N 1
ATOM 733 C CA . ALA A 1 93 ? -0.216 8.659 3.088 1.00 83.38 93 ALA A CA 1
ATOM 734 C C . ALA A 1 93 ? 0.056 7.602 2.029 1.00 83.38 93 ALA A C 1
ATOM 736 O O . ALA A 1 93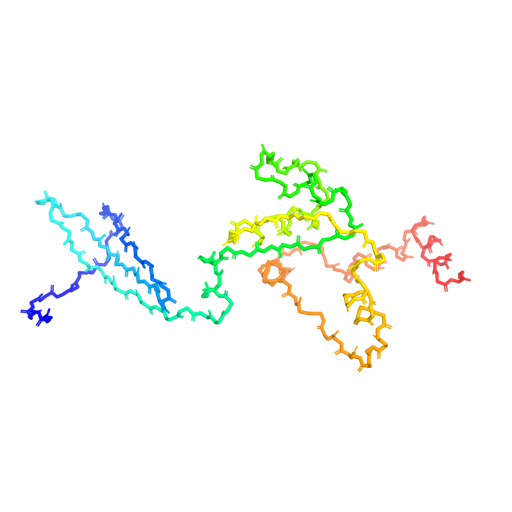 ? -0.875 7.107 1.405 1.00 83.38 93 ALA A O 1
ATOM 737 N N . LEU A 1 94 ? 1.329 7.252 1.851 1.00 82.81 94 LEU A N 1
ATOM 738 C CA . LEU A 1 94 ? 1.744 6.272 0.863 1.00 82.81 94 LEU A CA 1
ATOM 739 C C . LEU A 1 94 ? 1.144 4.902 1.185 1.00 82.81 94 LEU A C 1
ATOM 741 O O . LEU A 1 94 ? 0.562 4.263 0.316 1.00 82.81 94 LEU A O 1
ATOM 745 N N . THR A 1 95 ? 1.195 4.494 2.456 1.00 84.19 95 THR A N 1
ATOM 746 C CA . THR A 1 95 ? 0.596 3.226 2.895 1.00 84.19 95 THR A CA 1
ATOM 747 C C . THR A 1 95 ? -0.915 3.200 2.664 1.00 84.19 95 THR A C 1
ATOM 749 O O . THR A 1 95 ? -1.445 2.205 2.180 1.00 84.19 95 THR A O 1
ATOM 752 N N . LEU A 1 96 ? -1.616 4.286 2.993 1.00 84.31 96 LEU A N 1
ATOM 753 C CA . LEU A 1 96 ? -3.065 4.376 2.840 1.00 84.31 96 LEU A CA 1
ATOM 754 C C . LEU A 1 96 ? -3.492 4.513 1.374 1.00 84.31 96 LEU A C 1
ATOM 756 O O . LEU A 1 96 ? -4.552 4.008 1.028 1.00 84.31 96 LEU A O 1
ATOM 760 N N . SER A 1 97 ? -2.661 5.092 0.499 1.00 83.81 97 SER A N 1
ATOM 761 C CA . SER A 1 97 ? -2.957 5.208 -0.939 1.00 83.81 97 SER A CA 1
ATOM 762 C C . SER A 1 97 ? -3.097 3.867 -1.666 1.00 83.81 97 SER A C 1
ATOM 764 O O . SER A 1 97 ? -3.681 3.822 -2.744 1.00 83.81 97 SER A O 1
ATOM 766 N N . ALA A 1 98 ? -2.611 2.771 -1.073 1.00 82.06 98 ALA A N 1
ATOM 767 C CA . ALA A 1 98 ? -2.802 1.419 -1.597 1.00 82.06 98 ALA A CA 1
ATOM 768 C C . ALA A 1 98 ? -4.218 0.856 -1.354 1.00 82.06 98 ALA A C 1
ATOM 770 O O . ALA A 1 98 ? -4.544 -0.212 -1.868 1.00 82.06 98 ALA A O 1
ATOM 771 N N . TYR A 1 99 ? -5.046 1.532 -0.551 1.00 85.31 99 TYR A N 1
ATOM 772 C CA . TYR A 1 99 ? -6.377 1.074 -0.158 1.00 85.31 99 TYR A CA 1
ATOM 773 C C . TYR A 1 99 ? -7.467 2.032 -0.634 1.00 85.31 99 TYR A C 1
ATOM 775 O O . TYR A 1 99 ? -7.293 3.248 -0.634 1.00 85.31 99 TYR A O 1
ATOM 783 N N . GLU A 1 100 ? -8.645 1.486 -0.928 1.00 85.62 100 GLU A N 1
ATOM 784 C CA . GLU A 1 100 ? -9.844 2.282 -1.179 1.00 85.62 100 GLU A CA 1
ATOM 785 C C . GLU A 1 100 ? -10.625 2.502 0.132 1.00 85.62 100 GLU A C 1
ATOM 787 O O . GLU A 1 100 ? -11.224 1.571 0.680 1.00 85.62 100 GLU A O 1
ATOM 792 N N . TYR A 1 101 ? -10.622 3.724 0.676 1.00 88.25 101 TYR A N 1
ATOM 793 C CA . TYR A 1 101 ? -11.267 4.019 1.961 1.00 88.25 101 TYR A CA 1
ATOM 794 C C . TYR A 1 101 ? -11.945 5.390 2.007 1.00 88.25 101 TYR A C 1
ATOM 796 O O . TYR A 1 101 ? -11.495 6.345 1.389 1.00 88.25 101 TYR A O 1
ATOM 804 N N . SER A 1 102 ? -12.982 5.516 2.843 1.00 89.44 102 SER A N 1
ATOM 805 C CA . SER A 1 102 ? -13.574 6.815 3.198 1.00 89.44 102 SER A CA 1
ATOM 806 C C . SER A 1 102 ? -13.315 7.140 4.666 1.00 89.44 102 SER A C 1
ATOM 808 O O . SER A 1 102 ? -13.679 6.347 5.541 1.00 89.44 102 SER A O 1
ATOM 810 N N . ILE A 1 103 ? -12.744 8.307 4.957 1.00 89.81 103 ILE A N 1
ATOM 811 C CA . ILE A 1 103 ? -12.495 8.752 6.332 1.00 89.81 103 ILE A CA 1
ATOM 812 C C . ILE A 1 103 ? -13.640 9.636 6.844 1.00 89.81 103 ILE A C 1
ATOM 814 O O . ILE A 1 103 ? -14.045 10.599 6.198 1.00 89.81 103 ILE A O 1
ATOM 818 N N . VAL A 1 104 ? -14.188 9.299 8.012 1.00 90.31 104 VAL A N 1
ATOM 819 C CA . VAL A 1 104 ? -15.351 9.966 8.609 1.00 90.31 104 VAL A CA 1
ATOM 820 C C . VAL A 1 104 ? -15.038 10.364 10.044 1.00 90.31 104 VAL A C 1
ATOM 822 O O . VAL A 1 104 ? -14.577 9.553 10.850 1.00 90.31 104 VAL A O 1
ATOM 825 N N . TYR A 1 105 ? -15.326 11.621 10.379 1.00 91.62 105 TYR A N 1
ATOM 826 C CA . TYR A 1 105 ? -15.240 12.089 11.756 1.00 91.62 105 TYR A CA 1
ATOM 827 C C . TYR A 1 105 ? -16.371 11.496 12.604 1.00 91.62 105 TYR A C 1
ATOM 829 O O . TYR A 1 105 ? -17.543 11.577 12.231 1.00 91.62 105 TYR A O 1
ATOM 837 N N . LYS A 1 106 ? -16.029 10.968 13.777 1.00 90.56 106 LYS A N 1
ATOM 838 C CA . LYS A 1 106 ? -16.970 10.521 14.804 1.00 90.56 106 LYS A CA 1
ATOM 839 C C . LYS A 1 106 ? -16.583 11.161 16.131 1.00 90.56 106 LYS A C 1
ATOM 841 O O . LYS A 1 106 ? -15.432 11.077 16.538 1.00 90.56 106 LYS A O 1
ATOM 846 N N . GLU A 1 107 ? -17.531 11.799 16.814 1.00 87.31 107 GLU A N 1
ATOM 847 C CA . GLU A 1 107 ? -17.265 12.387 18.132 1.00 87.31 107 GLU A CA 1
ATOM 848 C C . GLU A 1 107 ? -16.775 11.311 19.116 1.00 87.31 107 GLU A C 1
ATOM 850 O O . GLU A 1 107 ? -17.296 10.194 19.111 1.00 87.31 107 GLU A O 1
ATOM 855 N N . GLY A 1 108 ? -15.804 11.645 19.976 1.00 82.31 108 GLY A N 1
ATOM 856 C CA . GLY A 1 108 ? -15.173 10.688 20.896 1.00 82.31 108 GLY A CA 1
ATOM 857 C C . GLY A 1 108 ? -16.174 9.924 21.769 1.00 82.31 108 GLY A C 1
ATOM 858 O O . GLY A 1 108 ? -16.046 8.715 21.931 1.00 82.31 108 GLY A O 1
ATOM 859 N N . LYS A 1 109 ? -17.256 10.585 22.213 1.00 83.94 109 LYS A N 1
ATOM 860 C CA . LYS A 1 109 ? -18.362 9.949 22.957 1.00 83.94 109 LYS A CA 1
ATOM 861 C C . LYS A 1 109 ? -19.020 8.803 22.184 1.00 83.94 109 LYS A C 1
ATOM 863 O O . LYS A 1 109 ? -19.364 7.777 22.758 1.00 83.94 109 LYS A O 1
ATOM 868 N N . ASN A 1 110 ? -19.151 8.961 20.870 1.00 86.19 110 ASN A N 1
ATOM 869 C CA . ASN A 1 110 ? -19.733 7.960 19.982 1.00 86.19 110 ASN A CA 1
ATOM 870 C C . ASN A 1 110 ? -18.694 6.928 19.506 1.00 86.19 110 ASN A C 1
ATOM 872 O O . ASN A 1 110 ? -19.069 5.941 18.873 1.00 86.19 110 ASN A O 1
ATOM 876 N N . ASN A 1 111 ? -17.404 7.119 19.796 1.00 84.81 111 ASN A N 1
ATOM 877 C CA . ASN A 1 111 ? -16.308 6.200 19.472 1.00 84.81 111 ASN A CA 1
ATOM 878 C C . ASN A 1 111 ? -15.798 5.430 20.709 1.00 84.81 111 ASN A C 1
ATOM 880 O O . ASN A 1 111 ? -14.633 5.039 20.773 1.00 84.81 111 ASN A O 1
ATOM 884 N N . ALA A 1 112 ? -16.677 5.213 21.696 1.00 82.94 112 ALA A N 1
ATOM 885 C CA . ALA A 1 112 ? -16.341 4.605 22.984 1.00 82.94 112 ALA A CA 1
ATOM 886 C C . ALA A 1 112 ? -15.732 3.194 22.871 1.00 82.94 112 ALA A C 1
ATOM 888 O O . ALA A 1 112 ? -14.916 2.805 23.699 1.00 82.94 112 ALA A O 1
ATOM 889 N N . ASN A 1 113 ? -16.084 2.434 21.829 1.00 87.12 113 ASN A N 1
ATOM 890 C CA . ASN A 1 113 ? -15.499 1.120 21.556 1.00 87.12 113 ASN A CA 1
ATOM 891 C C . ASN A 1 113 ? -13.989 1.201 21.262 1.00 87.12 113 ASN A C 1
ATOM 893 O O . ASN A 1 113 ? -13.215 0.425 21.816 1.00 87.12 113 ASN A O 1
ATOM 897 N N . ALA A 1 114 ? -13.570 2.143 20.414 1.00 85.06 114 ALA A N 1
ATOM 898 C CA . ALA A 1 114 ? -12.161 2.348 20.085 1.00 85.06 114 ALA A CA 1
ATOM 899 C C . ALA A 1 114 ? -11.398 3.018 21.240 1.00 85.06 114 ALA A C 1
ATOM 901 O O . ALA A 1 114 ? -10.254 2.658 21.510 1.00 85.06 114 ALA A O 1
ATOM 902 N N . ASP A 1 115 ? -12.038 3.957 21.944 1.00 85.38 115 ASP A N 1
ATOM 903 C CA . ASP A 1 115 ? -11.457 4.633 23.109 1.00 85.38 115 ASP A CA 1
ATOM 904 C C . ASP A 1 115 ? -11.211 3.666 24.280 1.00 85.38 115 ASP A C 1
ATOM 906 O O . ASP A 1 115 ? -10.147 3.682 24.892 1.00 85.38 115 ASP A O 1
ATOM 910 N N . GLY A 1 116 ? -12.149 2.750 24.540 1.00 83.75 116 GLY A N 1
ATOM 911 C CA . GLY A 1 116 ? -11.987 1.730 25.575 1.00 83.75 116 GLY A CA 1
ATOM 912 C C . GLY A 1 116 ? -10.821 0.780 25.294 1.00 83.75 116 GLY A C 1
ATOM 913 O O . GLY A 1 116 ? -10.031 0.497 26.189 1.00 83.75 116 GLY A O 1
ATOM 914 N N . LEU A 1 117 ? -10.672 0.327 24.044 1.00 82.50 117 LEU A N 1
ATOM 915 C CA . LEU A 1 117 ? -9.585 -0.576 23.650 1.00 82.50 117 LEU A CA 1
ATOM 916 C C . LEU A 1 117 ? -8.216 0.113 23.623 1.00 82.50 117 LEU A C 1
ATOM 918 O O . LEU A 1 117 ? -7.218 -0.515 23.966 1.00 82.50 117 LEU A O 1
ATOM 922 N N . SER A 1 118 ? -8.153 1.392 23.242 1.00 81.75 118 SER A N 1
ATOM 923 C CA . SER A 1 118 ? -6.885 2.131 23.166 1.00 81.75 118 SER A CA 1
ATOM 924 C C . SER A 1 118 ? -6.292 2.462 24.540 1.00 81.75 118 SER A C 1
ATOM 926 O O . SER A 1 118 ? -5.086 2.675 24.653 1.00 81.75 118 SER A O 1
ATOM 928 N N . ARG A 1 119 ? -7.123 2.477 25.588 1.00 81.44 119 ARG A N 1
ATOM 929 C CA . ARG A 1 119 ? -6.726 2.770 26.974 1.00 81.44 119 ARG A CA 1
ATOM 930 C C . ARG A 1 119 ? -6.417 1.525 27.805 1.00 81.44 119 ARG A C 1
ATOM 932 O O . ARG A 1 119 ? -6.060 1.665 28.974 1.00 81.44 119 ARG A O 1
ATOM 939 N N . LEU A 1 120 ? -6.554 0.323 27.238 1.00 81.38 120 LEU A N 1
ATOM 940 C CA . LEU A 1 120 ? -6.198 -0.907 27.941 1.00 81.38 120 LEU A CA 1
ATOM 941 C C . LEU A 1 120 ? -4.680 -0.939 28.181 1.00 81.38 120 LEU A C 1
ATOM 943 O O . LEU A 1 120 ? -3.914 -0.845 27.219 1.00 81.38 120 LEU A O 1
ATOM 947 N N . PRO A 1 121 ? -4.218 -1.087 29.435 1.00 74.00 121 PRO A N 1
ATOM 948 C CA . PRO A 1 121 ? -2.799 -1.225 29.716 1.00 74.00 121 PRO A CA 1
ATOM 949 C C . PRO A 1 121 ? -2.314 -2.558 29.142 1.00 74.00 121 PRO A C 1
ATOM 951 O O . PRO A 1 121 ? -2.573 -3.629 29.689 1.00 74.00 121 PRO A O 1
ATOM 954 N N . LEU A 1 122 ? -1.626 -2.497 28.003 1.00 68.25 122 LEU A N 1
ATOM 955 C CA . LEU A 1 122 ? -1.005 -3.665 27.399 1.00 68.25 122 LEU A CA 1
ATOM 956 C C . LEU A 1 122 ? 0.363 -3.890 28.031 1.00 68.25 122 LEU A C 1
ATOM 958 O O . LEU A 1 122 ? 1.248 -3.038 27.975 1.00 68.25 122 LEU A O 1
ATOM 962 N N . ASN A 1 123 ? 0.556 -5.082 28.583 1.00 63.19 123 ASN A N 1
ATOM 963 C CA . ASN A 1 123 ? 1.839 -5.542 29.096 1.00 63.19 123 ASN A CA 1
ATOM 964 C C . ASN A 1 123 ? 2.718 -6.017 27.917 1.00 63.19 123 ASN A C 1
ATOM 966 O O . ASN A 1 123 ? 3.073 -7.190 27.831 1.00 63.19 123 ASN A O 1
ATOM 970 N N . CYS A 1 124 ? 2.973 -5.157 26.924 1.00 53.41 124 CYS A N 1
ATOM 971 C CA . CYS A 1 124 ? 3.640 -5.560 25.686 1.00 53.41 124 CYS A CA 1
ATOM 972 C C . CYS A 1 124 ? 5.063 -5.006 25.607 1.00 53.41 124 CYS A C 1
ATOM 974 O O . CYS A 1 124 ? 5.280 -3.801 25.490 1.00 53.41 124 CYS A O 1
ATOM 976 N N . LYS A 1 125 ? 6.044 -5.913 25.598 1.00 57.53 125 LYS A N 1
ATOM 977 C CA . LYS A 1 125 ? 7.356 -5.654 25.006 1.00 57.53 125 LYS A CA 1
ATOM 978 C C . LYS A 1 125 ? 7.178 -5.675 23.484 1.00 57.53 125 LYS A C 1
ATOM 980 O O . LYS A 1 125 ? 7.479 -6.676 22.848 1.00 57.53 125 LYS A O 1
ATOM 985 N N . THR A 1 126 ? 6.609 -4.625 22.901 1.00 53.84 126 THR A N 1
ATOM 986 C CA . THR A 1 126 ? 6.631 -4.469 21.443 1.00 53.84 126 THR A CA 1
ATOM 987 C C . THR A 1 126 ? 8.072 -4.195 21.037 1.00 53.84 126 THR A C 1
ATOM 989 O O . THR A 1 126 ? 8.576 -3.096 21.279 1.00 53.84 126 THR A O 1
ATOM 992 N N . GLU A 1 127 ? 8.745 -5.175 20.433 1.00 57.03 127 GLU A N 1
ATOM 993 C CA . GLU A 1 127 ? 9.851 -4.844 19.540 1.00 57.03 127 GLU A CA 1
ATOM 994 C C . GLU A 1 127 ? 9.266 -3.945 18.445 1.00 57.03 127 GLU A C 1
ATOM 996 O O . GLU A 1 127 ? 8.214 -4.273 17.889 1.00 57.03 127 GLU A O 1
ATOM 1001 N N . PRO A 1 128 ? 9.843 -2.761 18.194 1.00 57.28 128 PRO A N 1
ATOM 1002 C CA . PRO A 1 128 ? 9.336 -1.904 17.143 1.00 57.28 128 PRO A CA 1
ATOM 1003 C C . PRO A 1 128 ? 9.478 -2.663 15.824 1.00 57.28 128 PRO A C 1
ATOM 1005 O O . PRO A 1 128 ? 10.600 -2.941 15.403 1.00 57.28 128 PRO A O 1
ATOM 1008 N N . GLU A 1 129 ? 8.357 -3.004 15.180 1.00 54.16 129 GLU A N 1
ATOM 1009 C CA . GLU A 1 129 ? 8.371 -3.452 13.789 1.00 54.16 129 GLU A CA 1
ATOM 1010 C C . GLU A 1 129 ? 9.067 -2.360 12.981 1.00 54.16 129 GLU A C 1
ATOM 1012 O O . GLU A 1 129 ? 8.554 -1.249 12.818 1.00 54.16 129 GLU A O 1
ATOM 1017 N N . VAL A 1 130 ? 10.300 -2.642 12.566 1.00 57.16 130 VAL A N 1
ATOM 1018 C CA . VAL A 1 130 ? 11.114 -1.702 11.811 1.00 57.16 130 VAL A CA 1
ATOM 1019 C C . VAL A 1 130 ? 10.455 -1.584 10.437 1.00 57.16 130 VAL A C 1
ATOM 1021 O O . VAL A 1 130 ? 10.372 -2.589 9.730 1.00 57.16 130 VAL A O 1
ATOM 1024 N N . PRO A 1 131 ? 9.957 -0.399 10.034 1.00 59.97 131 PRO A N 1
ATOM 1025 C CA . PRO A 1 131 ? 9.383 -0.231 8.705 1.00 59.97 131 PRO A CA 1
ATOM 1026 C C . PRO A 1 131 ? 10.403 -0.676 7.649 1.00 59.97 131 PRO A C 1
ATOM 1028 O O . PRO A 1 131 ? 11.576 -0.327 7.769 1.00 59.97 131 PRO A O 1
ATOM 1031 N N . GLY A 1 132 ? 9.982 -1.414 6.616 1.00 57.97 132 GLY A N 1
ATOM 1032 C CA . GLY A 1 132 ? 10.894 -1.966 5.597 1.00 57.97 132 GLY A CA 1
ATOM 1033 C C . GLY A 1 132 ? 11.806 -0.925 4.930 1.00 57.97 132 GLY A C 1
ATOM 1034 O O . GLY A 1 132 ? 12.939 -1.225 4.571 1.00 57.97 132 GLY A O 1
ATOM 1035 N N . GLU A 1 133 ? 11.371 0.334 4.858 1.00 55.62 133 GLU A N 1
ATOM 1036 C CA . GLU A 1 133 ? 12.193 1.463 4.397 1.00 55.62 133 GLU A CA 1
ATOM 1037 C C . GLU A 1 133 ? 13.403 1.734 5.304 1.00 55.62 133 GLU A C 1
ATOM 1039 O O . GLU A 1 133 ? 14.491 2.031 4.815 1.00 55.62 133 GLU A O 1
ATOM 1044 N N . MET A 1 134 ? 13.242 1.607 6.628 1.00 53.59 134 MET A N 1
ATOM 1045 C CA . MET A 1 134 ? 14.368 1.719 7.556 1.00 53.59 134 MET A CA 1
ATOM 1046 C C . MET A 1 134 ? 15.322 0.536 7.410 1.00 53.59 134 MET A C 1
ATOM 1048 O O . MET A 1 134 ? 16.510 0.729 7.621 1.00 53.59 134 MET A O 1
ATOM 1052 N N . ILE A 1 135 ? 14.850 -0.647 7.008 1.00 54.44 135 ILE A N 1
ATOM 1053 C CA . ILE A 1 135 ? 15.715 -1.803 6.724 1.00 54.44 135 ILE A CA 1
ATOM 1054 C C . ILE A 1 135 ? 16.604 -1.504 5.507 1.00 54.44 135 ILE A C 1
ATOM 1056 O O . ILE A 1 135 ? 17.820 -1.650 5.601 1.00 54.44 135 ILE A O 1
ATOM 1060 N N . LEU A 1 136 ? 16.026 -0.963 4.426 1.00 50.25 136 LEU A N 1
ATOM 1061 C CA . LEU A 1 136 ? 16.766 -0.551 3.224 1.00 50.25 136 LEU A CA 1
ATOM 1062 C C . LEU A 1 136 ? 17.798 0.556 3.524 1.00 50.25 136 LEU A C 1
ATOM 1064 O O . LEU A 1 136 ? 18.923 0.529 3.029 1.00 50.25 136 LEU A O 1
ATOM 1068 N N . LEU A 1 137 ? 17.439 1.528 4.371 1.00 56.19 137 LEU A N 1
ATOM 1069 C CA . LEU A 1 137 ? 18.366 2.560 4.857 1.00 56.19 137 LEU A CA 1
ATOM 1070 C C . LEU A 1 137 ? 19.436 1.999 5.811 1.00 56.19 137 LEU A C 1
ATOM 1072 O O . LEU A 1 137 ? 20.559 2.499 5.817 1.00 56.19 137 LEU A O 1
ATOM 1076 N N . THR A 1 138 ? 19.114 0.964 6.593 1.00 55.44 138 THR A N 1
ATOM 1077 C CA . THR A 1 138 ? 20.046 0.308 7.524 1.00 55.44 138 THR A CA 1
ATOM 1078 C C . THR A 1 138 ? 21.097 -0.517 6.781 1.00 55.44 138 THR A C 1
ATOM 1080 O O . THR A 1 138 ? 22.258 -0.463 7.171 1.00 55.44 138 THR A O 1
ATOM 1083 N N . GLU A 1 139 ? 20.750 -1.186 5.672 1.00 55.44 139 GLU A N 1
ATOM 1084 C CA . GLU A 1 139 ? 21.732 -1.873 4.804 1.00 55.44 139 GLU A CA 1
ATOM 1085 C C . GLU A 1 139 ? 22.837 -0.932 4.291 1.00 55.44 139 GLU A C 1
ATOM 1087 O O . GLU A 1 139 ? 23.970 -1.357 4.085 1.00 55.44 139 GLU A O 1
ATOM 1092 N N . HIS A 1 140 ? 22.546 0.363 4.138 1.00 57.91 140 HIS A N 1
ATOM 1093 C CA . HIS A 1 140 ? 23.514 1.365 3.683 1.00 57.91 140 HIS A CA 1
ATOM 1094 C C . HIS A 1 140 ? 24.232 2.096 4.831 1.00 57.91 140 HIS A C 1
ATOM 1096 O O . HIS A 1 140 ? 25.100 2.932 4.568 1.00 57.91 140 HIS A O 1
ATOM 1102 N N . MET A 1 141 ? 23.915 1.810 6.103 1.00 56.00 141 MET A N 1
ATOM 1103 C CA . MET A 1 141 ? 24.571 2.470 7.243 1.00 56.00 141 MET A CA 1
ATOM 1104 C C . MET A 1 141 ? 26.070 2.168 7.310 1.00 56.00 141 MET A C 1
ATOM 1106 O O . MET A 1 141 ? 26.838 3.048 7.706 1.00 56.00 141 MET A O 1
ATOM 1110 N N . ASP A 1 142 ? 26.493 0.986 6.862 1.00 57.62 142 ASP A N 1
ATOM 1111 C CA . ASP A 1 142 ? 27.907 0.592 6.826 1.00 57.62 142 ASP A CA 1
ATOM 1112 C C . ASP A 1 142 ? 28.735 1.417 5.819 1.00 57.62 142 ASP A C 1
ATOM 1114 O O . ASP A 1 142 ? 29.960 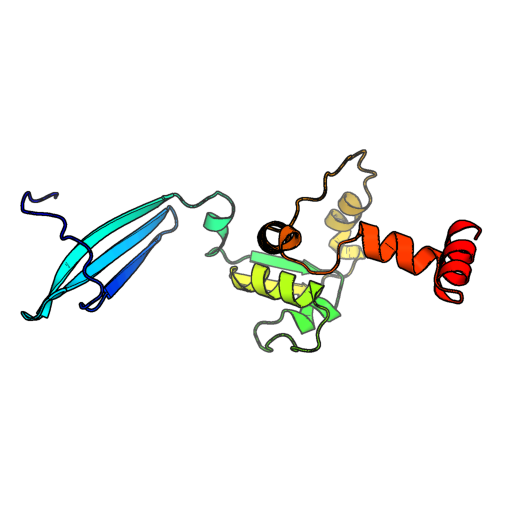1.462 5.916 1.00 57.62 142 ASP A O 1
ATOM 1118 N N . LEU A 1 143 ? 28.077 2.132 4.897 1.00 64.88 143 LEU A N 1
ATOM 1119 C CA . LEU A 1 143 ? 28.701 3.050 3.936 1.00 64.88 143 LEU A CA 1
ATOM 1120 C C . LEU A 1 143 ? 28.641 4.521 4.380 1.00 64.88 143 LEU A C 1
ATOM 1122 O O . LEU A 1 143 ? 29.163 5.398 3.689 1.00 64.88 143 LEU A O 1
ATOM 1126 N N . THR A 1 144 ? 27.996 4.828 5.511 1.00 63.12 144 THR A N 1
ATOM 1127 C CA . THR A 1 144 ? 27.882 6.218 5.965 1.00 63.12 144 THR A CA 1
ATOM 1128 C C . THR A 1 144 ? 29.216 6.712 6.541 1.00 63.12 144 THR A C 1
ATOM 1130 O O . THR A 1 144 ? 29.800 6.052 7.401 1.00 63.12 144 THR A O 1
ATOM 1133 N N . PRO A 1 145 ? 29.705 7.905 6.146 1.00 72.38 145 PRO A N 1
ATOM 1134 C CA . PRO A 1 145 ? 30.959 8.456 6.670 1.00 72.38 145 PRO A CA 1
ATOM 1135 C C . PRO A 1 145 ? 30.874 8.865 8.153 1.00 72.38 145 PRO A C 1
ATOM 1137 O O . PRO A 1 145 ? 31.870 9.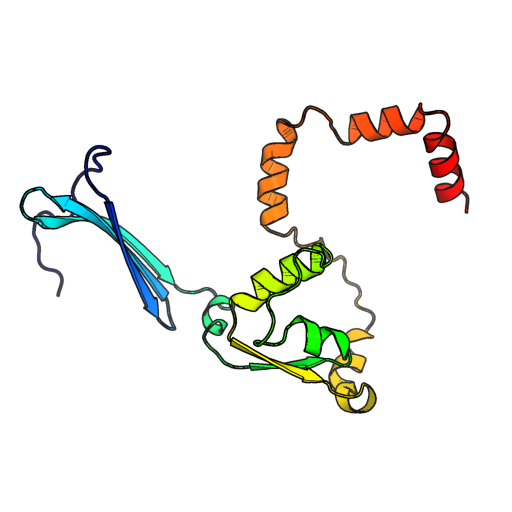297 8.730 1.00 72.38 145 PRO A O 1
ATOM 1140 N N . LEU A 1 146 ? 29.687 8.768 8.768 1.00 71.75 146 LEU A N 1
ATOM 1141 C CA . LEU A 1 146 ? 29.396 9.196 10.133 1.00 71.75 146 LEU A CA 1
ATOM 1142 C C . LEU A 1 146 ? 28.561 8.140 10.863 1.00 71.75 146 LEU A C 1
ATOM 1144 O O . LEU A 1 146 ? 27.362 8.000 10.638 1.00 71.75 146 LEU A O 1
ATOM 1148 N N . THR A 1 147 ? 29.181 7.433 11.804 1.00 79.12 147 THR A N 1
ATOM 1149 C CA . THR A 1 147 ? 28.497 6.443 12.646 1.00 79.12 147 THR A CA 1
ATOM 1150 C C . THR A 1 147 ? 27.846 7.102 13.866 1.00 79.12 147 THR A C 1
ATOM 1152 O O . THR A 1 147 ? 28.398 8.027 14.466 1.00 79.12 147 THR A O 1
ATOM 1155 N N . SER A 1 148 ? 26.735 6.544 14.358 1.00 78.94 148 SER A N 1
ATOM 1156 C CA . SER A 1 148 ? 26.093 6.969 15.618 1.00 78.94 148 SER A CA 1
ATOM 1157 C C . SER A 1 148 ? 27.053 6.998 16.822 1.00 78.94 148 SER A C 1
ATOM 1159 O O . SER A 1 148 ? 26.956 7.871 17.685 1.00 78.94 148 SER A O 1
ATOM 1161 N N . ARG A 1 149 ? 28.039 6.087 16.864 1.00 81.94 149 ARG A N 1
ATOM 1162 C CA . ARG A 1 149 ? 29.112 6.066 17.877 1.00 81.94 149 ARG A CA 1
ATOM 1163 C C . ARG A 1 149 ? 30.014 7.296 17.800 1.00 81.94 149 ARG A C 1
ATOM 1165 O O . ARG A 1 149 ? 30.372 7.848 18.841 1.00 81.94 149 ARG A O 1
ATOM 1172 N N . GLN A 1 150 ? 30.363 7.721 16.584 1.00 84.88 150 GLN A N 1
ATOM 1173 C CA . GLN A 1 150 ? 31.144 8.932 16.367 1.00 84.88 150 GLN A CA 1
ATOM 1174 C C . GLN A 1 150 ? 30.318 10.119 16.847 1.00 84.88 150 GLN A C 1
ATOM 1176 O O . GLN A 1 150 ? 30.737 10.756 17.807 1.00 84.88 150 GLN A O 1
ATOM 1181 N N . ILE A 1 151 ? 29.098 10.308 16.337 1.00 86.06 151 ILE A N 1
ATOM 1182 C CA . ILE A 1 151 ? 28.202 11.395 16.766 1.00 86.06 151 ILE A CA 1
ATOM 1183 C C . ILE A 1 151 ? 28.119 11.461 18.299 1.00 86.06 151 ILE A C 1
ATOM 1185 O O . ILE A 1 151 ? 28.455 12.486 18.879 1.00 86.06 151 ILE A O 1
ATOM 1189 N N . LYS A 1 152 ? 27.847 10.341 18.984 1.00 86.69 152 LYS A N 1
ATOM 1190 C CA . LYS A 1 152 ? 27.814 10.275 20.457 1.00 86.69 152 LYS A CA 1
ATOM 1191 C C . LYS A 1 152 ? 29.103 10.774 21.127 1.00 86.69 152 LYS A C 1
ATOM 1193 O O . LYS A 1 152 ? 29.039 11.486 22.129 1.00 86.69 152 LYS A O 1
ATOM 1198 N N . SER A 1 153 ? 30.273 10.369 20.628 1.00 89.19 153 SER A N 1
ATOM 1199 C CA . SER A 1 153 ? 31.561 10.787 21.200 1.00 89.19 153 SER A CA 1
ATOM 1200 C C . SER A 1 153 ? 31.864 12.268 20.957 1.00 89.19 153 SER A C 1
ATOM 1202 O O . SER A 1 153 ? 32.394 12.927 21.848 1.00 89.19 153 SER A O 1
ATOM 1204 N N . TRP A 1 154 ? 31.489 12.796 19.790 1.00 88.38 154 TRP A N 1
ATOM 1205 C CA . TRP A 1 154 ? 31.712 14.190 19.418 1.00 88.38 154 TRP A CA 1
ATOM 1206 C C . TRP A 1 154 ? 30.733 15.111 20.156 1.00 88.38 154 TRP A C 1
ATOM 1208 O O . TRP A 1 154 ? 31.163 16.100 20.737 1.00 88.38 154 TRP A O 1
ATOM 1218 N N . THR A 1 155 ? 29.459 14.725 20.287 1.00 89.69 155 THR A N 1
ATOM 1219 C CA . THR A 1 155 ? 28.451 15.443 21.089 1.00 89.69 155 THR A CA 1
ATOM 1220 C C . THR A 1 155 ? 28.858 15.569 22.560 1.00 89.69 155 THR A C 1
ATOM 1222 O O . THR A 1 155 ? 28.627 16.605 23.173 1.00 89.69 155 THR A O 1
ATOM 1225 N N . ARG A 1 156 ? 29.508 14.547 23.139 1.00 87.62 156 ARG A N 1
ATOM 1226 C CA . ARG A 1 156 ? 30.033 14.614 24.517 1.00 87.62 156 ARG A CA 1
ATOM 1227 C C . ARG A 1 156 ? 31.226 15.553 24.677 1.00 87.62 156 ARG A C 1
ATOM 1229 O O . ARG A 1 156 ? 31.434 16.065 25.771 1.00 87.62 156 ARG A O 1
ATOM 1236 N N . LYS A 1 157 ? 32.030 15.722 23.627 1.00 89.94 157 LYS A N 1
ATOM 1237 C CA . LYS A 1 157 ? 33.201 16.611 23.627 1.00 89.94 157 LYS A CA 1
ATOM 1238 C C . LYS A 1 157 ? 32.834 18.053 23.286 1.00 89.94 157 LYS A C 1
ATOM 1240 O O . LYS A 1 157 ? 33.598 18.957 23.605 1.00 89.94 157 LYS A O 1
ATOM 1245 N N . ASP A 1 158 ? 31.691 18.260 22.642 1.00 93.44 158 ASP A N 1
ATOM 1246 C CA . ASP A 1 158 ? 31.224 19.581 22.255 1.00 93.44 158 ASP A CA 1
ATOM 1247 C C . ASP A 1 158 ? 30.855 20.429 23.492 1.00 93.44 158 ASP A C 1
ATOM 1249 O O . ASP A 1 158 ? 30.097 19.968 24.355 1.00 93.44 158 ASP A O 1
ATOM 1253 N N . PRO A 1 159 ? 31.367 21.666 23.610 1.00 91.06 159 PRO A N 1
ATOM 1254 C CA . PRO A 1 159 ? 31.183 22.502 24.798 1.00 91.06 159 PRO A CA 1
ATOM 1255 C C . PRO A 1 159 ? 29.733 22.956 25.028 1.00 91.06 159 PRO A C 1
ATOM 1257 O O . PRO A 1 159 ? 29.383 23.317 26.154 1.00 91.06 159 PRO A O 1
ATOM 1260 N N . ILE A 1 160 ? 28.886 22.938 23.995 1.00 91.81 160 ILE A N 1
ATOM 1261 C CA . ILE A 1 160 ? 27.483 23.356 24.069 1.00 91.81 160 ILE A CA 1
ATOM 1262 C C . ILE A 1 160 ? 26.588 22.125 24.228 1.00 91.81 160 ILE A C 1
ATOM 1264 O O . ILE A 1 160 ? 25.800 22.045 25.172 1.00 91.81 160 ILE A O 1
ATOM 1268 N N . LEU A 1 161 ? 26.729 21.133 23.348 1.00 88.50 161 LEU A N 1
ATOM 1269 C CA . LEU A 1 161 ? 25.856 19.960 23.326 1.00 88.50 161 LEU A CA 1
ATOM 1270 C C . LEU A 1 161 ? 26.053 19.051 24.545 1.00 88.50 161 LEU A C 1
ATOM 1272 O O . LEU A 1 161 ? 25.088 18.440 25.004 1.00 88.50 161 LEU A O 1
ATOM 1276 N N . SER A 1 162 ? 27.256 18.998 25.127 1.00 88.44 162 SER A N 1
ATOM 1277 C CA . SER A 1 162 ? 27.496 18.259 26.375 1.00 88.44 162 SER A CA 1
ATOM 1278 C C . SER A 1 162 ? 26.715 18.837 27.558 1.00 88.44 162 SER A C 1
ATOM 1280 O O . SER A 1 162 ? 26.177 18.084 28.371 1.00 88.44 162 SER A O 1
ATOM 1282 N N . ARG A 1 163 ? 26.580 20.169 27.632 1.00 87.81 163 ARG A N 1
ATOM 1283 C CA . ARG A 1 163 ? 25.771 20.841 28.658 1.00 87.81 163 ARG A CA 1
ATOM 1284 C C . ARG A 1 163 ? 24.298 20.504 28.480 1.00 87.81 163 ARG A C 1
ATOM 1286 O O . ARG A 1 163 ? 23.663 20.084 29.440 1.00 87.81 163 ARG A O 1
ATOM 1293 N N . VAL A 1 164 ? 23.784 20.611 27.253 1.00 87.75 164 VAL A N 1
ATOM 1294 C CA . VAL A 1 164 ? 22.391 20.256 26.924 1.00 87.75 164 VAL A CA 1
ATOM 1295 C C . VAL A 1 164 ? 22.096 18.793 27.270 1.00 87.75 164 VAL A C 1
ATOM 1297 O O . VAL A 1 164 ? 21.068 18.501 27.877 1.00 87.75 164 VAL A O 1
ATOM 1300 N N . MET A 1 165 ? 23.017 17.877 26.955 1.00 85.19 165 MET A N 1
ATOM 1301 C CA . MET A 1 165 ? 22.883 16.459 27.293 1.00 85.19 165 MET A CA 1
ATOM 1302 C C . MET A 1 165 ? 22.829 16.226 28.810 1.00 85.19 165 MET A C 1
ATOM 1304 O O . MET A 1 165 ? 22.018 15.424 29.265 1.00 85.19 165 MET A O 1
ATOM 1308 N N . ASN A 1 166 ? 23.651 16.928 29.593 1.00 83.44 166 ASN A N 1
ATOM 1309 C CA . ASN A 1 166 ? 23.625 16.822 31.054 1.00 83.44 166 ASN A CA 1
ATOM 1310 C C . ASN A 1 166 ? 22.325 17.377 31.648 1.00 83.44 166 ASN A C 1
ATOM 1312 O O . ASN A 1 166 ? 21.753 16.736 32.524 1.00 83.44 166 ASN A O 1
ATOM 1316 N N . TYR A 1 167 ? 21.816 18.503 31.136 1.00 86.00 167 TYR A N 1
ATOM 1317 C CA . TYR A 1 167 ? 20.526 19.047 31.573 1.00 86.00 167 TYR A CA 1
ATOM 1318 C C . TYR A 1 167 ? 19.362 18.093 31.285 1.00 86.00 167 TYR A C 1
ATOM 1320 O O . TYR A 1 167 ? 18.497 17.929 32.134 1.00 86.00 167 TYR A O 1
ATOM 1328 N N . GLY A 1 168 ? 19.356 17.422 30.128 1.00 78.38 168 GLY A N 1
ATOM 1329 C CA . GLY A 1 168 ? 18.317 16.444 29.785 1.00 78.38 168 GLY A CA 1
ATOM 1330 C C . GLY A 1 168 ? 18.406 15.108 30.534 1.00 78.38 168 GLY A C 1
ATOM 1331 O O . GLY A 1 168 ? 17.444 14.351 30.515 1.00 78.38 168 GLY A O 1
ATOM 1332 N N . LEU A 1 169 ? 19.548 14.794 31.160 1.00 78.00 169 LEU A N 1
ATOM 1333 C CA . LEU A 1 169 ? 19.748 13.572 31.956 1.00 78.00 169 LEU A CA 1
ATOM 1334 C C . LEU A 1 169 ? 19.595 13.795 33.469 1.00 78.00 169 LEU A C 1
ATOM 1336 O O . LEU A 1 169 ? 19.475 12.819 34.205 1.00 78.00 169 LEU A O 1
ATOM 1340 N N . GLN A 1 170 ? 19.661 15.047 33.931 1.00 70.69 170 GLN A N 1
ATOM 1341 C CA . GLN A 1 170 ? 19.579 15.425 35.349 1.00 70.69 170 GLN A CA 1
ATOM 1342 C C . GLN A 1 170 ? 18.295 16.190 35.717 1.00 70.69 170 GLN A C 1
ATOM 1344 O O . GLN A 1 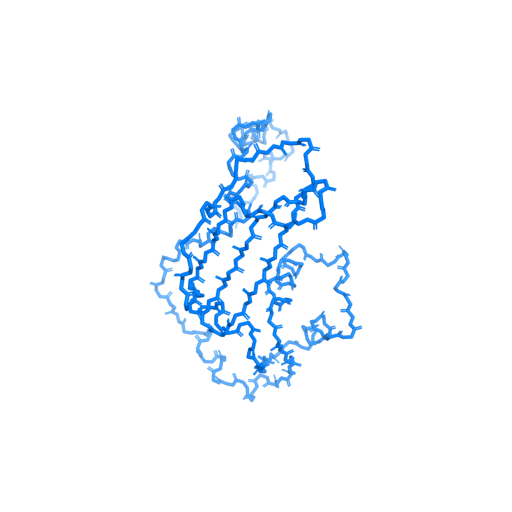170 ? 18.134 16.544 36.884 1.00 70.69 170 GLN A O 1
ATOM 1349 N N . GLY A 1 171 ? 17.413 16.462 34.751 1.00 49.59 171 GLY A N 1
ATOM 1350 C CA . GLY A 1 171 ? 16.053 16.970 34.975 1.00 49.59 171 GLY A CA 1
ATOM 1351 C C . GLY A 1 171 ? 15.032 15.845 34.959 1.00 49.59 171 GLY A C 1
ATOM 1352 O O . GLY A 1 171 ? 14.054 15.955 35.728 1.00 49.59 171 GLY A O 1
#

Foldseek 3Di:
DDDDDPQADADDPVFDWDKDKDDDLFKIKIWIWTQDPVRDTGTHDIDMDTDDPVLSQLEPEEEAEDQDPVVLVQQPPPDDHDPPDDPVVVVVNVVCVSHHYHYDYDHVVRVVVVVVVVPPPDPDPDPPPQPVVVVVVVVCQVVDPDDPVNVVVVLCVDPPSVVVVVVVVVD

pLDDT: mean 79.54, std 13.38, range [33.19, 94.81]

Radius of gyration: 25.58 Å; chains: 1; bounding box: 53×51×72 Å

Sequence (171 aa):
MLQPSKVLVHYDPSRELILACDASTYGIGAVLSHRMDDGTDRSIGYVSRTLAPAEKNYNRKFKIFTDHKPLVGLFNEIKPIPVMAAARLQRWALTLSAYEYSIVYKEGKNNANADGLSRLPLNCKTEPEVPGEMILLTEHMDLTPLTSRQIKSWTRKDPILSRVMNYGLQG

Organism: Mytilus coruscus (NCBI:txid42192)

InterPro domains:
  IPR041577 Reverse transcriptase/retrotransposon-derived protein, RNase H-like domain [PF17919] (2-59)
  IPR043502 DNA/RNA polymerase superfamily [SSF56672] (2-106)

Secondary structure (DSSP, 8-state):
----S-------TTS-EEEEEEE-SSEEEEEEEEEPTTS-EEEEEEEEEEPPTTGGGTTS-EEEEES-HHHHHHS-TTSPPPTTS-HHHHHHHHHHHTS-EEEEE--GGGGHHHHHHHTS-----------HHHHHHHHTGGG-SS-HHHHHHHHHHSTTHHHHHHHHHH-